Protein AF-A0A2W6ZYX2-F1 (afdb_monomer_lite)

pLDDT: mean 83.12, std 17.11, range [37.72, 97.5]

Sequence (93 aa):
MALDLSNNQLTTLPPEIGHLDFLRSIDLSHNQLTAMPPEIGQLKFLESIDLNGNPIQDLSALTMHPNLSLRVHAFDLTLPRQYWTHVNQWQSE

Radius of gyration: 12.54 Å; chains: 1; bounding box: 2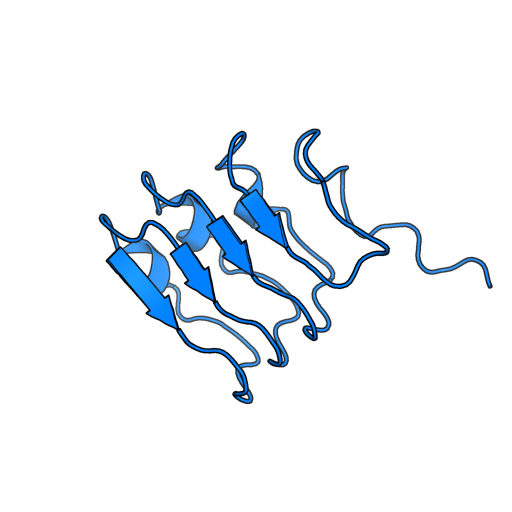8×29×39 Å

Secondary structure (DSSP, 8-state):
-EEE--SS--S---GGGGG-TT--EEE--SS--SB--GGGGG-TT--EEEETT----B-GGGGG-TT-EEEESSSSS---SGGGG-STTTT--

Structure (mmCIF, N/CA/C/O backbone):
data_AF-A0A2W6ZYX2-F1
#
_entry.id   AF-A0A2W6ZYX2-F1
#
loop_
_atom_site.group_PDB
_atom_site.id
_atom_site.type_symbol
_atom_site.label_atom_id
_atom_site.label_alt_id
_atom_site.label_comp_id
_atom_site.label_asym_id
_atom_site.label_entity_id
_atom_site.label_seq_id
_atom_site.pdbx_PDB_ins_code
_atom_site.Cartn_x
_atom_site.Cartn_y
_atom_site.Cartn_z
_atom_site.occupancy
_atom_site.B_iso_or_equiv
_atom_site.auth_seq_id
_atom_site.auth_comp_id
_atom_site.auth_asym_id
_atom_site.auth_atom_id
_atom_site.pdbx_PDB_model_num
ATOM 1 N N . MET A 1 1 ? 2.238 2.400 -17.008 1.00 87.25 1 MET A N 1
ATOM 2 C CA . MET A 1 1 ? 0.855 1.879 -17.028 1.00 87.25 1 MET A CA 1
ATOM 3 C C . MET A 1 1 ? 0.192 2.283 -15.723 1.00 87.25 1 MET A C 1
ATOM 5 O O . MET A 1 1 ? 0.899 2.321 -14.721 1.00 87.25 1 MET A O 1
ATOM 9 N N . ALA A 1 2 ? -1.097 2.614 -15.743 1.00 95.00 2 ALA A N 1
ATOM 10 C CA . ALA A 1 2 ? -1.861 3.019 -14.565 1.00 95.00 2 ALA A CA 1
ATOM 11 C C . ALA A 1 2 ? -2.998 2.021 -14.313 1.00 95.00 2 ALA A C 1
ATOM 13 O O . ALA A 1 2 ? -3.541 1.480 -15.277 1.00 95.00 2 ALA A O 1
ATOM 14 N N . LEU A 1 3 ? -3.345 1.799 -13.047 1.00 96.69 3 LEU A N 1
ATOM 15 C CA . LEU A 1 3 ? -4.501 1.012 -12.621 1.00 96.69 3 LEU A CA 1
ATOM 16 C C . LEU A 1 3 ? -5.336 1.866 -11.665 1.00 96.69 3 LEU A C 1
ATOM 18 O O . LEU A 1 3 ? -4.814 2.347 -10.664 1.00 96.69 3 LEU A O 1
ATOM 22 N N . ASP A 1 4 ? -6.608 2.058 -11.991 1.00 97.50 4 ASP A N 1
ATOM 23 C CA . ASP A 1 4 ? -7.573 2.770 -11.157 1.00 97.50 4 ASP A CA 1
ATOM 24 C C . ASP A 1 4 ? -8.560 1.752 -10.575 1.00 97.50 4 ASP A C 1
ATOM 26 O O . ASP A 1 4 ? -9.216 1.011 -11.311 1.00 97.50 4 ASP A O 1
ATOM 30 N N . LEU A 1 5 ? -8.594 1.684 -9.248 1.00 97.12 5 LEU A N 1
ATOM 31 C CA . LEU A 1 5 ? -9.507 0.890 -8.430 1.00 97.12 5 LEU A CA 1
ATOM 32 C C . LEU A 1 5 ? -10.200 1.785 -7.386 1.00 97.12 5 LEU A C 1
ATOM 34 O O . LEU A 1 5 ? -10.728 1.286 -6.386 1.00 97.12 5 LEU A O 1
ATOM 38 N N . SER A 1 6 ? -10.183 3.104 -7.591 1.00 97.06 6 SER A N 1
ATOM 39 C CA . SER A 1 6 ? -10.744 4.076 -6.660 1.00 97.06 6 SER A CA 1
ATOM 40 C C . SER A 1 6 ? -12.256 3.895 -6.471 1.00 97.06 6 SER A C 1
ATOM 42 O O . SER A 1 6 ? -12.941 3.317 -7.316 1.00 97.06 6 SER A O 1
ATOM 44 N N . ASN A 1 7 ? -12.797 4.401 -5.361 1.00 97.44 7 ASN A N 1
ATOM 45 C CA . ASN A 1 7 ? -14.238 4.458 -5.078 1.00 97.44 7 ASN A CA 1
ATOM 46 C C . ASN A 1 7 ? -14.940 3.083 -5.083 1.00 97.44 7 ASN A C 1
ATOM 48 O O . ASN A 1 7 ? -16.081 2.948 -5.532 1.00 97.44 7 ASN A O 1
ATOM 52 N N . ASN A 1 8 ? -14.257 2.059 -4.572 1.00 97.00 8 ASN A N 1
ATOM 53 C CA . ASN A 1 8 ? -14.771 0.697 -4.443 1.00 97.00 8 ASN A CA 1
ATOM 54 C C . ASN A 1 8 ? -14.951 0.309 -2.958 1.00 97.00 8 ASN A C 1
ATOM 56 O O . ASN A 1 8 ? -14.902 1.136 -2.050 1.00 97.00 8 ASN A O 1
ATOM 60 N N . GLN A 1 9 ? -15.232 -0.968 -2.695 1.00 96.88 9 GLN A N 1
ATOM 61 C CA . GLN A 1 9 ? -15.379 -1.524 -1.341 1.00 96.88 9 GLN A CA 1
ATOM 62 C C . GLN A 1 9 ? -14.303 -2.586 -1.062 1.00 96.88 9 GLN A C 1
ATOM 64 O O . GLN A 1 9 ? -14.556 -3.574 -0.375 1.00 96.88 9 GLN A O 1
ATOM 69 N N . LEU A 1 10 ? -13.107 -2.416 -1.638 1.00 96.81 10 LEU A N 1
ATOM 70 C CA . LEU A 1 10 ? -12.004 -3.361 -1.473 1.00 96.81 10 LEU A CA 1
ATOM 71 C C . LEU A 1 10 ? -11.509 -3.329 -0.026 1.00 96.81 10 LEU A C 1
ATOM 73 O O . LEU A 1 10 ? -11.073 -2.290 0.466 1.00 96.81 10 LEU A O 1
ATOM 77 N N . THR A 1 11 ? -11.575 -4.476 0.645 1.00 95.06 11 THR A N 1
ATOM 78 C CA . THR A 1 11 ? -11.060 -4.687 2.009 1.00 95.06 11 THR A CA 1
ATOM 79 C C . THR A 1 11 ? -9.649 -5.275 2.011 1.00 95.06 11 THR A C 1
ATOM 81 O O . THR A 1 11 ? -8.898 -5.083 2.965 1.00 95.06 11 THR A O 1
ATOM 84 N N . THR A 1 12 ? -9.264 -5.950 0.925 1.00 94.31 12 THR A N 1
ATOM 85 C CA . THR A 1 12 ? -7.922 -6.486 0.666 1.00 94.31 12 THR A CA 1
ATOM 86 C C . THR A 1 12 ? -7.566 -6.344 -0.817 1.00 94.31 12 THR A C 1
ATOM 88 O O . THR A 1 12 ? -8.431 -6.078 -1.655 1.00 94.31 12 THR A O 1
ATOM 91 N N . LEU A 1 13 ? -6.289 -6.554 -1.150 1.00 95.31 13 LEU A N 1
ATOM 92 C CA . LEU A 1 13 ? -5.839 -6.801 -2.521 1.00 95.31 13 LEU A CA 1
ATOM 93 C C . LEU A 1 13 ? -5.351 -8.252 -2.665 1.00 95.31 13 LEU A C 1
ATOM 95 O O . LEU A 1 13 ? -4.769 -8.785 -1.717 1.00 95.31 13 LEU A O 1
ATOM 99 N N . PRO A 1 14 ? -5.563 -8.889 -3.830 1.00 95.12 14 PRO A N 1
ATOM 100 C CA . PRO A 1 14 ? -5.064 -10.234 -4.103 1.00 95.12 14 PRO A CA 1
ATOM 101 C C . PRO A 1 14 ? -3.528 -10.235 -4.258 1.00 95.12 14 PRO A C 1
ATOM 103 O O . PRO A 1 14 ? -2.984 -9.268 -4.801 1.00 95.12 14 PRO A O 1
ATOM 106 N N . PRO A 1 15 ? -2.813 -11.299 -3.837 1.00 93.38 15 PRO A N 1
ATOM 107 C CA . PRO A 1 15 ? -1.353 -11.389 -3.969 1.00 93.38 15 PRO A CA 1
ATOM 108 C C . PRO A 1 15 ? -0.887 -11.325 -5.434 1.00 93.38 15 PRO A C 1
ATOM 110 O O . PRO A 1 15 ? 0.199 -10.823 -5.723 1.00 93.38 15 PRO A O 1
ATOM 113 N N . GLU A 1 16 ? -1.738 -11.725 -6.383 1.00 95.44 16 GLU A N 1
ATOM 114 C CA . GLU A 1 16 ? -1.512 -11.604 -7.826 1.00 95.44 16 GLU A CA 1
ATOM 115 C C . GLU A 1 16 ? -1.255 -10.159 -8.297 1.00 95.44 16 GLU A C 1
ATOM 117 O O . GLU A 1 16 ? -0.750 -9.974 -9.406 1.00 95.44 16 GLU A O 1
ATOM 122 N N . ILE A 1 17 ? -1.530 -9.137 -7.469 1.00 94.56 17 ILE A N 1
ATOM 123 C CA . ILE A 1 17 ? -1.120 -7.751 -7.737 1.00 94.56 17 ILE A CA 1
ATOM 124 C C . ILE A 1 17 ? 0.392 -7.645 -7.993 1.00 94.56 17 ILE A C 1
ATOM 126 O O . ILE A 1 17 ? 0.798 -6.863 -8.849 1.00 94.56 17 ILE A O 1
ATOM 130 N N . GLY A 1 18 ? 1.219 -8.468 -7.332 1.00 92.00 18 GLY A N 1
ATOM 131 C CA . GLY A 1 18 ? 2.678 -8.476 -7.499 1.00 92.00 18 GLY A CA 1
ATOM 132 C C . GLY A 1 18 ? 3.154 -8.861 -8.905 1.00 92.00 18 GLY A C 1
ATOM 133 O O . GLY A 1 18 ? 4.257 -8.492 -9.301 1.00 92.00 18 GLY A O 1
ATOM 134 N N . HIS A 1 19 ? 2.306 -9.523 -9.701 1.00 94.69 19 HIS A N 1
ATOM 135 C CA . HIS A 1 19 ? 2.605 -9.891 -11.090 1.00 94.69 19 HIS A CA 1
ATOM 136 C C . HIS A 1 19 ? 2.423 -8.735 -12.093 1.00 94.69 19 HIS A C 1
ATOM 138 O O . HIS A 1 19 ? 2.671 -8.911 -13.287 1.00 94.69 19 HIS A O 1
ATOM 144 N N . LEU A 1 20 ? 1.991 -7.544 -11.658 1.00 94.44 20 LEU A N 1
ATOM 145 C CA . LEU A 1 20 ? 1.831 -6.379 -12.535 1.00 94.44 20 LEU A CA 1
ATOM 146 C C . LEU A 1 20 ? 3.172 -5.660 -12.790 1.00 94.44 20 LEU A C 1
ATOM 148 O O . LEU A 1 20 ? 3.298 -4.458 -12.560 1.00 94.44 20 LEU A O 1
ATOM 152 N N . ASP A 1 21 ? 4.155 -6.392 -13.330 1.00 85.44 21 ASP A N 1
ATOM 153 C CA . ASP A 1 21 ? 5.569 -6.004 -13.534 1.00 85.44 21 ASP A CA 1
ATOM 154 C C . ASP A 1 21 ? 5.814 -4.650 -14.243 1.00 85.44 21 ASP A C 1
ATOM 156 O O . ASP A 1 21 ? 6.940 -4.168 -14.241 1.00 85.44 21 ASP A O 1
ATOM 160 N N . PHE A 1 22 ? 4.811 -4.016 -14.862 1.00 92.50 22 PHE A N 1
ATOM 161 C CA . PHE A 1 22 ? 4.939 -2.728 -15.573 1.00 92.50 22 PHE A CA 1
ATOM 162 C C . PHE A 1 22 ? 4.012 -1.619 -15.043 1.00 92.50 22 PHE A C 1
ATOM 164 O O . PHE A 1 22 ? 3.842 -0.568 -15.687 1.00 92.50 22 PHE A O 1
ATOM 171 N N . LEU A 1 23 ? 3.381 -1.844 -13.889 1.00 95.94 23 LEU A N 1
ATOM 172 C CA . LEU A 1 23 ? 2.546 -0.852 -13.227 1.00 95.94 23 LEU A CA 1
ATOM 173 C C . LEU A 1 23 ? 3.418 0.285 -12.678 1.00 95.94 23 LEU A C 1
ATOM 175 O O . LEU A 1 23 ? 4.396 0.038 -11.982 1.00 95.94 23 LEU A O 1
ATOM 179 N N . ARG A 1 24 ? 3.063 1.528 -13.024 1.00 96.00 24 ARG A N 1
ATOM 180 C CA . ARG A 1 24 ? 3.751 2.748 -12.562 1.00 96.00 24 ARG A CA 1
ATOM 181 C C . ARG A 1 24 ? 2.930 3.536 -11.555 1.00 96.00 24 ARG A C 1
ATOM 183 O O . ARG A 1 24 ? 3.497 4.132 -10.652 1.00 96.00 24 ARG A O 1
ATOM 190 N N . SER A 1 25 ? 1.610 3.511 -11.677 1.00 96.06 25 SER A N 1
ATOM 191 C CA . SER A 1 25 ? 0.717 4.185 -10.740 1.00 96.06 25 SER A CA 1
ATOM 192 C C . SER A 1 25 ? -0.485 3.312 -10.420 1.00 96.06 25 SER A C 1
ATOM 194 O O . SER A 1 25 ? -1.053 2.694 -11.327 1.00 96.06 25 SER A O 1
ATOM 196 N N . ILE A 1 26 ? -0.894 3.296 -9.155 1.00 96.81 26 ILE A N 1
ATOM 197 C CA . ILE A 1 26 ? -2.137 2.658 -8.720 1.00 96.81 26 ILE A CA 1
ATOM 198 C C . ILE A 1 26 ? -2.966 3.625 -7.869 1.00 96.81 26 ILE A C 1
ATOM 200 O O . ILE A 1 26 ? -2.459 4.204 -6.909 1.00 96.81 26 ILE A O 1
ATOM 204 N N . ASP A 1 27 ? -4.230 3.814 -8.235 1.00 97.06 27 ASP A N 1
ATOM 205 C CA . ASP A 1 27 ? -5.202 4.548 -7.426 1.00 97.06 27 ASP A CA 1
ATOM 206 C C . ASP A 1 27 ? -6.101 3.539 -6.707 1.00 97.06 27 ASP A C 1
ATOM 208 O O . ASP A 1 27 ? -6.782 2.729 -7.336 1.00 97.06 27 ASP A O 1
ATOM 212 N N . LEU A 1 28 ? -6.045 3.550 -5.379 1.00 96.94 28 LEU A N 1
ATOM 213 C CA . LEU A 1 28 ? -6.851 2.734 -4.472 1.00 96.94 28 LEU A CA 1
ATOM 214 C C . LEU A 1 28 ? -7.719 3.627 -3.578 1.00 96.94 28 LEU 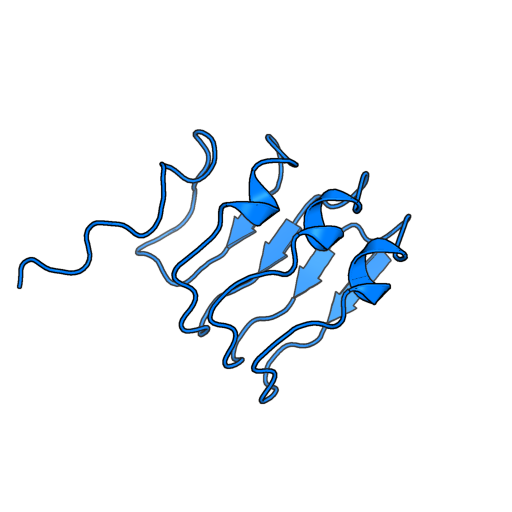A C 1
ATOM 216 O O . LEU A 1 28 ? -8.270 3.145 -2.584 1.00 96.94 28 LEU A O 1
ATOM 220 N N . SER A 1 29 ? -7.826 4.923 -3.879 1.00 94.94 29 SER A N 1
ATOM 221 C CA . SER A 1 29 ? -8.504 5.887 -3.017 1.00 94.94 29 SER A CA 1
ATOM 222 C C . SER A 1 29 ? -9.980 5.532 -2.796 1.00 94.94 29 SER A C 1
ATOM 224 O O . SER A 1 29 ? -10.615 4.878 -3.620 1.00 94.94 29 SER A O 1
ATOM 226 N N . HIS A 1 30 ? -10.540 5.931 -1.656 1.00 95.38 30 HIS A N 1
ATOM 227 C CA . HIS A 1 30 ? -11.929 5.665 -1.273 1.00 95.38 30 HIS A CA 1
ATOM 228 C C . HIS A 1 30 ? -12.291 4.165 -1.324 1.00 95.38 30 HIS A C 1
ATOM 230 O O . HIS A 1 30 ? -13.227 3.757 -2.008 1.00 95.38 30 HIS A O 1
ATOM 236 N N . ASN A 1 31 ? -11.522 3.352 -0.592 1.00 96.31 31 ASN A N 1
ATOM 237 C CA . ASN A 1 31 ? -11.748 1.921 -0.365 1.00 96.31 31 ASN A CA 1
ATOM 238 C C . ASN A 1 31 ? -11.722 1.608 1.149 1.00 96.31 31 ASN A C 1
ATOM 240 O O . ASN A 1 31 ? -11.764 2.509 1.986 1.00 96.31 31 ASN A O 1
ATOM 244 N N . GLN A 1 32 ? -11.695 0.327 1.525 1.00 95.12 32 GLN A N 1
ATOM 245 C CA . GLN A 1 32 ? -11.730 -0.147 2.916 1.00 95.12 32 GLN A CA 1
ATOM 246 C C . GLN A 1 32 ? -10.455 -0.929 3.294 1.00 95.12 32 GLN A C 1
ATOM 248 O O . GLN A 1 32 ? -10.484 -1.774 4.189 1.00 95.12 32 GLN A O 1
ATOM 253 N N . LEU A 1 33 ? -9.333 -0.658 2.616 1.00 93.06 33 LEU A N 1
ATOM 254 C CA . LEU A 1 33 ? -8.061 -1.351 2.829 1.00 93.06 33 LEU A CA 1
ATOM 255 C C . LEU A 1 33 ? -7.454 -0.975 4.187 1.00 93.06 33 LEU A C 1
ATOM 257 O O . LEU A 1 33 ? -7.218 0.199 4.470 1.00 93.06 33 LEU A O 1
ATOM 261 N N . THR A 1 34 ? -7.155 -1.978 5.013 1.00 88.50 34 THR A N 1
ATOM 262 C CA . THR A 1 34 ? -6.504 -1.802 6.326 1.00 88.50 34 THR A CA 1
ATOM 263 C C . THR A 1 34 ? -4.991 -2.042 6.289 1.00 88.50 34 THR A C 1
ATOM 265 O O . THR A 1 34 ? -4.260 -1.506 7.127 1.00 88.50 34 THR A O 1
ATOM 268 N N . ALA A 1 35 ? -4.520 -2.809 5.302 1.00 88.81 35 ALA A N 1
ATOM 269 C CA . ALA A 1 35 ? -3.120 -3.131 5.035 1.00 88.81 35 ALA A CA 1
ATOM 270 C C . ALA A 1 35 ? -2.913 -3.454 3.541 1.00 88.81 35 ALA A C 1
ATOM 272 O O . ALA A 1 35 ? -3.871 -3.743 2.819 1.00 88.81 35 ALA A O 1
ATOM 273 N N . MET A 1 36 ? -1.656 -3.446 3.091 1.00 92.31 36 MET A N 1
ATOM 274 C CA . MET A 1 36 ? -1.257 -3.874 1.743 1.00 92.31 36 MET A CA 1
ATOM 275 C C . MET A 1 36 ? -0.667 -5.297 1.770 1.00 92.31 36 MET A C 1
ATOM 277 O O . MET A 1 36 ? 0.036 -5.630 2.727 1.00 92.31 36 MET A O 1
ATOM 281 N N . PRO A 1 37 ? -0.885 -6.130 0.733 1.00 93.94 37 PRO A N 1
ATOM 282 C CA . PRO A 1 37 ? -0.229 -7.433 0.624 1.00 93.94 37 PRO A CA 1
ATOM 283 C C . PRO A 1 37 ? 1.293 -7.261 0.445 1.00 93.94 37 PRO A C 1
ATOM 285 O O . PRO A 1 37 ? 1.711 -6.322 -0.241 1.00 93.94 37 PRO A O 1
ATOM 288 N N . PRO A 1 38 ? 2.142 -8.145 1.005 1.00 92.88 38 PRO A N 1
ATOM 289 C CA . PRO A 1 38 ? 3.600 -8.053 0.858 1.00 92.88 38 PRO A CA 1
ATOM 290 C C . PRO A 1 38 ? 4.058 -8.152 -0.607 1.00 92.88 38 PRO A C 1
ATOM 292 O O . PRO A 1 38 ? 5.093 -7.593 -0.973 1.00 92.88 38 PRO A O 1
ATOM 295 N N . GLU A 1 39 ? 3.262 -8.787 -1.470 1.00 95.06 39 GLU A N 1
ATOM 296 C CA . GLU A 1 39 ? 3.468 -8.868 -2.916 1.00 95.06 39 GLU A CA 1
ATOM 297 C C . GLU A 1 39 ? 3.475 -7.498 -3.608 1.00 95.06 39 GLU A C 1
ATOM 299 O O . GLU A 1 39 ? 4.043 -7.381 -4.693 1.00 95.06 39 GLU A O 1
ATOM 304 N N . ILE A 1 40 ? 2.951 -6.435 -2.979 1.00 93.69 40 ILE A N 1
ATOM 305 C CA . ILE A 1 40 ? 3.107 -5.069 -3.501 1.00 93.69 40 ILE A CA 1
ATOM 306 C C . ILE A 1 40 ? 4.591 -4.721 -3.694 1.00 93.69 40 ILE A C 1
ATOM 308 O O . ILE A 1 40 ? 4.933 -4.067 -4.674 1.00 93.69 40 ILE A O 1
ATOM 312 N N . GLY A 1 41 ? 5.480 -5.241 -2.831 1.00 90.38 41 GLY A N 1
ATOM 313 C CA . GLY A 1 41 ? 6.940 -5.108 -2.898 1.00 90.38 41 GLY A CA 1
ATOM 314 C C . GLY A 1 41 ? 7.600 -5.707 -4.147 1.00 90.38 41 GLY A C 1
ATOM 315 O O . GLY A 1 41 ? 8.798 -5.523 -4.352 1.00 90.38 41 GLY A O 1
ATOM 316 N N . GLN A 1 42 ? 6.845 -6.432 -4.978 1.00 93.12 42 GLN A N 1
ATOM 317 C CA . GLN A 1 42 ? 7.312 -6.993 -6.248 1.00 93.12 42 GLN A CA 1
ATOM 318 C C . GLN A 1 42 ? 7.161 -6.006 -7.420 1.00 93.12 42 GLN A C 1
ATOM 320 O O . GLN A 1 42 ? 7.739 -6.234 -8.485 1.00 93.12 42 GLN A O 1
ATOM 325 N N . LEU A 1 43 ? 6.440 -4.891 -7.236 1.00 94.00 43 LEU A N 1
ATOM 326 C CA . LEU A 1 43 ? 6.158 -3.897 -8.274 1.00 94.00 43 LEU A CA 1
ATOM 327 C C . LEU A 1 43 ? 7.351 -2.963 -8.544 1.00 94.00 43 LEU A C 1
ATOM 329 O O . LEU A 1 43 ? 7.322 -1.764 -8.272 1.00 94.00 43 LEU A O 1
ATOM 333 N N . LYS A 1 44 ? 8.400 -3.516 -9.163 1.00 90.38 44 LYS A N 1
ATOM 334 C CA . LYS A 1 44 ? 9.709 -2.879 -9.439 1.00 90.38 44 LYS A CA 1
ATOM 335 C C . LYS A 1 44 ? 9.659 -1.494 -10.103 1.00 90.38 44 LYS A C 1
ATOM 337 O O . LYS A 1 44 ? 10.643 -0.764 -10.032 1.00 90.38 44 LYS A O 1
ATOM 342 N N . PHE A 1 45 ? 8.564 -1.157 -10.784 1.00 93.81 45 PHE A N 1
ATOM 343 C CA . PHE A 1 45 ? 8.387 0.099 -11.521 1.00 93.81 45 PHE A CA 1
ATOM 344 C C . PHE A 1 45 ? 7.292 1.003 -10.937 1.00 93.81 45 PHE A C 1
ATOM 346 O O . PHE A 1 45 ? 6.928 1.981 -11.588 1.00 93.81 45 PHE A O 1
ATOM 353 N N . LEU A 1 46 ? 6.767 0.705 -9.742 1.00 94.69 46 LEU A N 1
ATOM 354 C CA . LEU A 1 46 ? 5.754 1.533 -9.094 1.00 94.69 46 LEU A CA 1
ATOM 355 C C . LEU A 1 46 ? 6.363 2.872 -8.646 1.00 94.69 46 LEU A C 1
ATOM 357 O O . LEU A 1 46 ? 7.265 2.928 -7.812 1.00 94.69 46 LEU A O 1
ATOM 361 N N . GLU A 1 47 ? 5.846 3.955 -9.214 1.00 94.19 47 GLU A N 1
ATOM 362 C CA . GLU A 1 47 ? 6.269 5.340 -8.996 1.00 94.19 47 GLU A CA 1
ATOM 363 C C . GLU A 1 47 ? 5.294 6.089 -8.083 1.00 94.19 47 GLU A C 1
ATOM 365 O O . GLU A 1 47 ? 5.725 6.951 -7.313 1.00 94.19 47 GLU A O 1
ATOM 370 N N . SER A 1 48 ? 3.996 5.757 -8.127 1.00 93.56 48 SER A N 1
ATOM 371 C CA . SER A 1 48 ? 2.978 6.348 -7.253 1.00 93.56 48 SER A CA 1
ATOM 372 C C . SER A 1 48 ? 1.883 5.378 -6.800 1.00 93.56 48 SER A C 1
ATOM 374 O O . SER A 1 48 ? 1.521 4.424 -7.491 1.00 93.56 48 SER A O 1
ATOM 376 N N . ILE A 1 49 ? 1.338 5.657 -5.616 1.00 93.69 49 ILE A N 1
ATOM 377 C CA . ILE A 1 49 ? 0.187 4.965 -5.037 1.00 93.69 49 ILE A CA 1
ATOM 378 C C . ILE A 1 49 ? -0.697 5.972 -4.290 1.00 93.69 49 ILE A C 1
ATOM 380 O O . ILE A 1 49 ? -0.186 6.773 -3.503 1.00 93.69 49 ILE A O 1
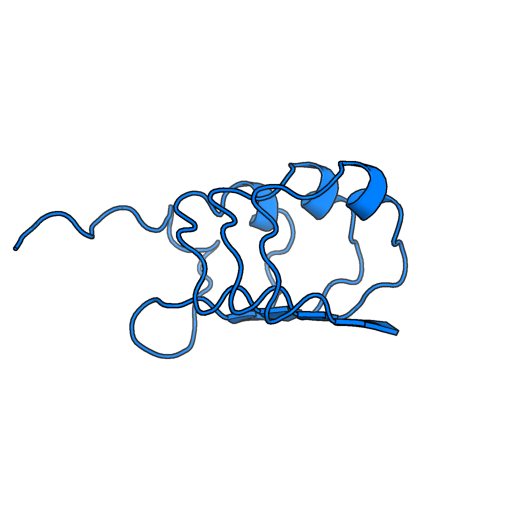ATOM 384 N N . ASP A 1 50 ? -2.008 5.938 -4.531 1.00 93.44 50 ASP A N 1
ATOM 385 C CA . ASP A 1 50 ? -2.991 6.730 -3.782 1.00 93.44 50 ASP A CA 1
ATOM 386 C C . ASP A 1 50 ? -3.875 5.823 -2.914 1.00 93.44 50 ASP A C 1
ATOM 388 O O . ASP A 1 50 ? -4.530 4.911 -3.409 1.00 93.44 50 ASP A O 1
ATOM 392 N N . LEU A 1 51 ? -3.846 6.059 -1.604 1.00 91.62 51 LEU A N 1
ATOM 393 C CA . LEU A 1 51 ? -4.565 5.344 -0.548 1.00 91.62 51 LEU A CA 1
ATOM 394 C C . LEU A 1 51 ? -5.481 6.295 0.245 1.00 91.62 51 LEU A C 1
ATOM 396 O O . LEU A 1 51 ? -5.924 5.957 1.346 1.00 91.62 51 LEU A O 1
ATOM 400 N N . ASN A 1 52 ? -5.770 7.497 -0.269 1.00 90.69 52 ASN A N 1
ATOM 401 C CA . ASN A 1 52 ? -6.682 8.438 0.385 1.00 90.69 52 ASN A CA 1
ATOM 402 C C . ASN A 1 52 ? -8.042 7.795 0.689 1.00 90.69 52 ASN A C 1
ATOM 404 O O . ASN A 1 52 ? -8.520 6.947 -0.054 1.00 90.69 52 ASN A O 1
ATOM 408 N N . GLY A 1 53 ? -8.675 8.166 1.802 1.00 90.25 53 GLY A N 1
ATOM 409 C CA . GLY A 1 53 ? -9.975 7.606 2.183 1.00 90.25 53 GLY A CA 1
ATOM 410 C C . GLY A 1 53 ? -9.988 6.099 2.490 1.00 90.25 53 GLY A C 1
ATOM 411 O O . GLY A 1 53 ? -11.071 5.527 2.490 1.00 90.25 53 GLY A O 1
ATOM 412 N N . ASN A 1 54 ? -8.835 5.465 2.746 1.00 90.62 54 ASN A N 1
ATOM 413 C CA . ASN A 1 54 ? -8.747 4.100 3.282 1.00 90.62 54 ASN A CA 1
ATOM 414 C C . ASN A 1 54 ? -8.397 4.109 4.782 1.00 90.62 54 ASN A C 1
ATOM 416 O O . ASN A 1 54 ? -7.590 4.941 5.204 1.00 90.62 54 ASN A O 1
ATOM 420 N N . PRO A 1 55 ? -8.906 3.153 5.582 1.00 88.75 55 PRO A N 1
ATOM 421 C CA . PRO A 1 55 ? -8.560 2.974 6.995 1.00 88.75 55 PRO A CA 1
ATOM 422 C C . PRO A 1 55 ? -7.203 2.259 7.187 1.00 88.75 55 PRO A C 1
ATOM 424 O O . PRO A 1 55 ? -7.072 1.389 8.051 1.00 88.75 55 PRO A O 1
ATOM 427 N N . ILE A 1 56 ? -6.199 2.583 6.365 1.00 86.81 56 ILE A N 1
ATOM 428 C CA . ILE A 1 56 ? -4.917 1.871 6.344 1.00 86.81 56 ILE A CA 1
ATOM 429 C C . ILE A 1 56 ? -4.035 2.256 7.537 1.00 86.81 56 ILE A C 1
ATOM 431 O O . ILE A 1 56 ? -3.814 3.435 7.811 1.00 86.81 56 ILE A O 1
ATOM 435 N N . GLN A 1 57 ? -3.526 1.248 8.247 1.00 80.62 57 GLN A N 1
ATOM 436 C CA . GLN A 1 57 ? -2.711 1.430 9.458 1.00 80.62 57 GLN A CA 1
ATOM 437 C C . GLN A 1 57 ? -1.269 0.955 9.263 1.00 80.62 57 GLN A C 1
ATOM 439 O O . GLN A 1 57 ? -0.344 1.550 9.819 1.00 80.62 57 GLN A O 1
ATOM 444 N N . ASP A 1 58 ? -1.071 -0.080 8.441 1.00 82.44 58 ASP A N 1
ATOM 445 C CA . ASP A 1 58 ? 0.250 -0.615 8.127 1.00 82.44 58 ASP A CA 1
ATOM 446 C C . ASP A 1 58 ? 0.674 -0.305 6.684 1.00 82.44 58 ASP A C 1
ATOM 448 O O . ASP A 1 58 ? -0.020 -0.622 5.717 1.00 82.44 58 ASP A O 1
ATOM 452 N N . LEU A 1 59 ? 1.855 0.304 6.562 1.00 85.94 59 LEU A N 1
ATOM 453 C CA . LEU A 1 59 ? 2.529 0.641 5.307 1.00 85.94 59 LEU A CA 1
ATOM 454 C C . LEU A 1 59 ? 3.862 -0.118 5.155 1.00 85.94 59 LEU A C 1
ATOM 456 O O . LEU A 1 59 ? 4.627 0.168 4.231 1.00 85.94 59 LEU A O 1
ATOM 460 N N . SER A 1 60 ? 4.150 -1.085 6.035 1.00 84.94 60 SER A N 1
ATOM 461 C CA . SER A 1 60 ? 5.386 -1.879 6.047 1.00 84.94 60 SER A CA 1
ATOM 462 C C . SER A 1 60 ? 5.681 -2.526 4.689 1.00 84.94 60 SER A C 1
ATOM 464 O O . SER A 1 60 ? 6.810 -2.452 4.201 1.00 84.94 60 SER A O 1
ATOM 466 N N . ALA A 1 61 ? 4.657 -3.050 4.012 1.00 87.12 61 ALA A N 1
ATOM 467 C CA . ALA A 1 61 ? 4.765 -3.653 2.685 1.00 87.12 61 ALA A CA 1
ATOM 468 C C . ALA A 1 61 ? 5.243 -2.675 1.585 1.00 87.12 61 ALA A C 1
ATOM 470 O O . ALA A 1 61 ? 5.827 -3.101 0.589 1.00 87.12 61 ALA A O 1
ATOM 471 N N . LEU A 1 62 ? 5.059 -1.358 1.763 1.00 88.75 62 LEU A N 1
ATOM 472 C CA . LEU A 1 62 ? 5.528 -0.339 0.814 1.00 88.75 62 LEU A CA 1
ATOM 473 C C . LEU A 1 62 ? 7.008 0.030 1.002 1.00 88.75 62 LEU A C 1
ATOM 475 O O . LEU A 1 62 ? 7.594 0.622 0.097 1.00 88.75 62 LEU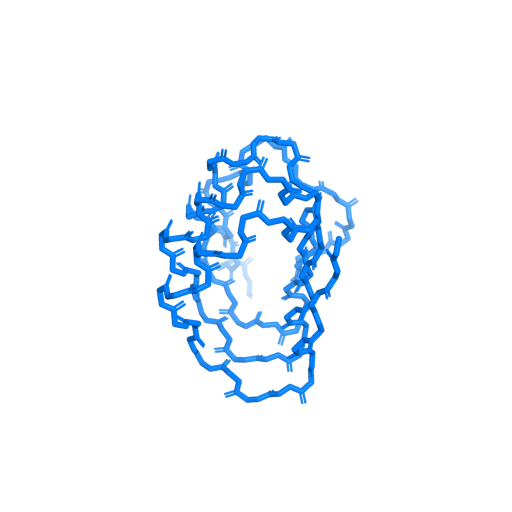 A O 1
ATOM 479 N N . THR A 1 63 ? 7.637 -0.338 2.127 1.00 84.88 63 THR A N 1
ATOM 480 C CA . THR A 1 63 ? 9.036 0.032 2.447 1.00 84.88 63 THR A CA 1
ATOM 481 C C . THR A 1 63 ? 10.069 -0.481 1.437 1.00 84.88 63 THR A C 1
ATOM 483 O O . THR A 1 63 ? 11.148 0.097 1.325 1.00 84.88 63 THR A O 1
ATOM 486 N N . MET A 1 64 ? 9.713 -1.495 0.641 1.00 85.19 64 MET A N 1
ATOM 487 C CA . MET A 1 64 ? 10.506 -2.010 -0.483 1.00 85.19 64 MET A CA 1
ATOM 488 C C . MET A 1 64 ? 10.711 -0.987 -1.620 1.00 85.19 64 MET A C 1
ATOM 490 O O . MET A 1 64 ? 11.608 -1.171 -2.442 1.00 85.19 64 MET A O 1
ATOM 494 N N . HIS A 1 65 ? 9.932 0.101 -1.664 1.00 87.12 65 HIS A N 1
ATOM 495 C CA . HIS A 1 65 ? 10.027 1.149 -2.686 1.00 87.12 65 HIS A CA 1
ATOM 496 C C . HIS A 1 65 ? 10.453 2.491 -2.059 1.00 87.12 65 HIS A C 1
ATOM 498 O O . HIS A 1 65 ? 9.611 3.344 -1.782 1.00 87.12 65 HIS A O 1
ATOM 504 N N . PRO A 1 66 ? 11.756 2.747 -1.846 1.00 77.50 66 PRO A N 1
ATOM 505 C CA . PRO A 1 66 ? 12.220 3.933 -1.114 1.00 77.50 66 PRO A CA 1
ATOM 506 C C . PRO A 1 66 ? 11.899 5.278 -1.794 1.00 77.50 66 PRO A C 1
ATOM 508 O O . PRO A 1 66 ? 11.966 6.316 -1.141 1.00 77.50 66 PRO A O 1
ATOM 511 N N . ASN A 1 67 ? 11.547 5.258 -3.086 1.00 85.00 67 ASN A N 1
ATOM 512 C CA . ASN A 1 67 ? 11.245 6.437 -3.906 1.00 85.00 67 ASN A CA 1
ATOM 513 C C . ASN A 1 67 ? 9.758 6.530 -4.320 1.00 85.00 67 ASN A C 1
ATOM 515 O O . ASN A 1 67 ? 9.417 7.341 -5.180 1.00 85.00 67 ASN A O 1
ATOM 519 N N . LEU A 1 68 ? 8.880 5.686 -3.766 1.00 88.12 68 LEU A N 1
ATOM 520 C CA . LEU A 1 68 ? 7.470 5.621 -4.155 1.00 88.12 68 LEU A CA 1
ATOM 521 C C . LEU A 1 68 ? 6.687 6.833 -3.625 1.00 88.12 68 LEU A C 1
ATOM 523 O O . LEU A 1 68 ? 6.664 7.112 -2.421 1.00 88.12 68 LEU A O 1
ATOM 527 N N . SER A 1 69 ? 6.007 7.528 -4.538 1.00 89.56 69 SER A N 1
ATOM 528 C CA . SER A 1 69 ? 5.144 8.672 -4.239 1.00 89.56 69 SER A CA 1
ATOM 529 C C . SER A 1 69 ? 3.830 8.193 -3.624 1.00 89.56 69 SER A C 1
ATOM 531 O O . SER A 1 69 ? 2.872 7.887 -4.335 1.00 89.56 69 SER A O 1
ATOM 533 N N . LEU A 1 70 ? 3.796 8.118 -2.296 1.00 87.44 70 LEU A N 1
ATOM 534 C CA . LEU A 1 70 ? 2.609 7.765 -1.524 1.00 87.44 70 LEU A CA 1
ATOM 535 C C . LEU A 1 70 ? 1.702 8.983 -1.305 1.00 87.44 70 LEU A C 1
ATOM 537 O O . LEU A 1 70 ? 2.154 10.033 -0.842 1.00 87.44 70 LEU A O 1
ATOM 541 N N . ARG A 1 71 ? 0.404 8.792 -1.537 1.00 86.94 71 ARG A N 1
ATOM 542 C CA . ARG A 1 71 ? -0.673 9.625 -0.997 1.00 86.94 71 ARG A CA 1
ATOM 543 C C . ARG A 1 71 ? -1.540 8.770 -0.081 1.00 86.94 71 ARG A C 1
ATOM 545 O O . ARG A 1 71 ? -1.870 7.640 -0.419 1.00 86.94 71 ARG A O 1
ATOM 552 N N . VAL A 1 72 ? -1.888 9.292 1.084 1.00 83.81 72 VAL A N 1
ATOM 553 C CA . VAL A 1 72 ? -2.732 8.631 2.085 1.00 83.81 72 VAL A CA 1
ATOM 554 C C . VAL A 1 72 ? -3.378 9.720 2.931 1.00 83.81 72 VAL A C 1
ATOM 556 O O . VAL A 1 72 ? -2.847 10.828 3.003 1.00 83.81 72 VAL A O 1
ATOM 559 N N . HIS A 1 73 ? -4.499 9.417 3.584 1.00 71.31 73 HIS A N 1
ATOM 560 C CA . HIS A 1 73 ? -5.249 10.394 4.372 1.00 71.31 73 HIS A CA 1
ATOM 561 C C . HIS A 1 73 ? -4.598 10.657 5.746 1.00 71.31 73 HIS A C 1
ATOM 563 O O . HIS A 1 73 ? -5.191 10.418 6.794 1.00 71.31 73 HIS A O 1
ATOM 569 N N . ALA A 1 74 ? -3.358 11.146 5.728 1.00 59.44 74 ALA A N 1
ATOM 570 C CA . ALA A 1 74 ? -2.640 11.717 6.858 1.00 59.44 74 ALA A CA 1
ATOM 571 C C . ALA A 1 74 ? -2.268 13.161 6.500 1.00 59.44 74 ALA A C 1
ATOM 573 O O . ALA A 1 74 ? -1.811 13.412 5.390 1.00 59.44 74 ALA A O 1
ATOM 574 N N . PHE A 1 75 ? -2.532 14.088 7.422 1.00 51.31 75 PHE A N 1
ATOM 575 C CA . PHE A 1 75 ? -2.565 15.542 7.221 1.00 51.31 75 PHE A CA 1
ATOM 576 C C . PHE A 1 75 ? -1.445 16.118 6.325 1.00 51.31 75 PHE A C 1
ATOM 578 O O . PHE A 1 75 ? -0.348 16.405 6.793 1.00 51.31 75 PHE A O 1
ATOM 585 N N . ASP A 1 76 ? -1.824 16.366 5.069 1.00 47.19 76 ASP A N 1
ATOM 586 C CA . ASP A 1 76 ? -1.095 17.036 3.982 1.00 47.19 76 ASP A CA 1
ATOM 587 C C . ASP A 1 76 ? 0.221 16.390 3.476 1.00 47.19 76 ASP A C 1
ATOM 589 O O . ASP A 1 76 ? 0.957 15.696 4.176 1.00 47.19 76 ASP A O 1
ATOM 593 N N . LEU A 1 77 ? 0.495 16.584 2.182 1.00 54.22 77 LEU A N 1
ATOM 594 C CA . LEU A 1 77 ? 1.498 15.837 1.405 1.00 54.22 77 LEU A CA 1
ATOM 595 C C . LEU A 1 77 ? 2.933 16.162 1.875 1.00 54.22 77 LEU A C 1
ATOM 597 O O . LEU A 1 77 ? 3.418 17.280 1.726 1.00 54.22 77 LEU A O 1
ATOM 601 N N . THR A 1 78 ? 3.725 15.214 2.380 1.00 55.81 78 THR A N 1
ATOM 602 C CA . THR A 1 78 ? 4.539 14.271 1.583 1.00 55.81 78 THR A CA 1
ATOM 603 C C . THR A 1 78 ? 5.355 13.396 2.546 1.00 55.81 78 THR A C 1
ATOM 605 O O . THR A 1 78 ? 5.981 13.929 3.460 1.00 55.81 78 THR A O 1
ATOM 608 N N . LEU A 1 79 ? 5.411 12.067 2.367 1.00 58.09 79 LEU A N 1
ATOM 609 C CA . LEU A 1 79 ? 6.118 11.187 3.319 1.00 58.09 79 LEU A CA 1
ATOM 610 C C . LEU A 1 79 ? 6.959 10.096 2.643 1.00 58.09 79 LEU A C 1
ATOM 612 O O . LEU A 1 79 ? 6.440 9.041 2.288 1.00 58.09 79 LEU A O 1
ATOM 616 N N . PRO A 1 80 ? 8.285 10.308 2.559 1.00 55.44 80 PRO A N 1
ATOM 617 C CA . PRO A 1 80 ? 9.203 9.268 3.022 1.00 55.44 80 PRO A CA 1
ATOM 618 C C . PRO A 1 80 ? 10.452 9.811 3.755 1.00 55.44 80 PRO A C 1
ATOM 620 O O . PRO A 1 80 ? 11.357 10.388 3.160 1.00 55.44 80 PRO A O 1
ATOM 623 N N . ARG A 1 81 ? 10.614 9.438 5.029 1.00 57.75 81 ARG A N 1
ATOM 624 C CA . ARG A 1 81 ? 11.753 8.589 5.409 1.00 57.75 81 ARG A CA 1
ATOM 625 C C . ARG A 1 81 ? 11.159 7.222 5.715 1.00 57.75 81 ARG A C 1
ATOM 627 O O . ARG A 1 81 ? 10.593 7.027 6.785 1.00 57.75 81 ARG A O 1
ATOM 634 N N . GLN A 1 82 ? 11.187 6.337 4.716 1.00 61.34 82 GLN A N 1
ATOM 635 C CA . GLN A 1 82 ? 10.636 4.970 4.746 1.00 61.34 82 GLN A CA 1
ATOM 636 C C . GLN A 1 82 ? 9.222 4.847 5.360 1.00 61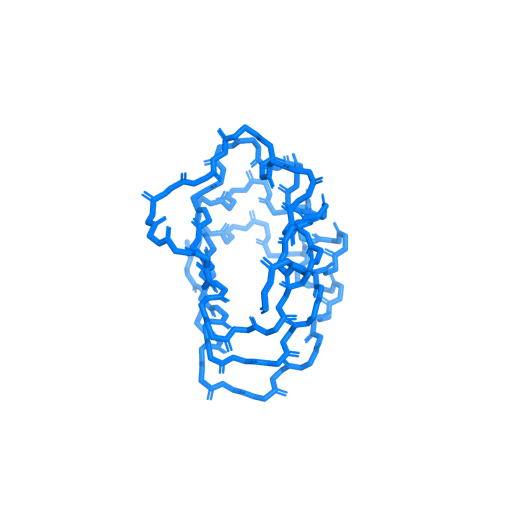.34 82 GLN A C 1
ATOM 638 O O . GLN A 1 82 ? 8.922 3.899 6.077 1.00 61.34 82 GLN A O 1
ATOM 643 N N . TYR A 1 83 ? 8.356 5.834 5.094 1.00 62.41 83 TYR A N 1
ATOM 644 C CA . TYR A 1 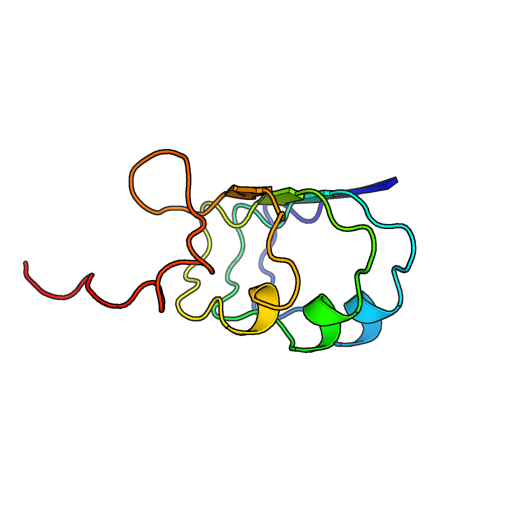83 ? 6.981 5.938 5.618 1.00 62.41 83 TYR A CA 1
ATOM 645 C C . TYR A 1 83 ? 6.868 6.040 7.154 1.00 62.41 83 TYR A C 1
ATOM 647 O O . TYR A 1 83 ? 5.815 5.752 7.713 1.00 62.41 83 TYR A O 1
ATOM 655 N N . TRP A 1 84 ? 7.949 6.466 7.821 1.00 57.38 84 TRP A N 1
ATOM 656 C CA . TRP A 1 84 ? 8.038 6.962 9.208 1.00 57.38 84 TRP A CA 1
ATOM 657 C C . TRP A 1 84 ? 7.568 6.032 10.346 1.00 57.38 84 TRP A C 1
ATOM 659 O O . TRP A 1 84 ? 7.422 6.461 11.490 1.00 57.38 84 TRP A O 1
ATOM 669 N N . THR A 1 85 ? 7.486 4.729 10.061 1.00 53.88 85 THR A N 1
ATOM 670 C CA . THR A 1 85 ? 7.413 3.618 11.035 1.00 53.88 85 THR A CA 1
ATOM 671 C C . THR A 1 85 ? 6.247 3.613 12.051 1.00 53.88 85 THR A C 1
ATOM 673 O O . THR A 1 85 ? 6.462 3.405 13.243 1.00 53.88 85 THR A O 1
ATOM 676 N N . HIS A 1 86 ? 4.969 3.773 11.699 1.00 53.34 86 HIS A N 1
ATOM 677 C CA . HIS A 1 86 ? 4.342 4.184 10.436 1.00 53.34 86 HIS A CA 1
ATOM 678 C C . HIS A 1 86 ? 3.217 5.176 10.765 1.00 53.34 86 HIS A C 1
ATOM 680 O O . HIS A 1 86 ? 3.505 6.299 11.169 1.00 53.34 86 HIS A O 1
ATOM 686 N N . VAL A 1 87 ? 1.946 4.769 10.707 1.00 53.41 87 VAL A N 1
ATOM 687 C CA . VAL A 1 87 ? 0.787 5.617 11.064 1.00 53.41 87 VAL A CA 1
ATOM 688 C C . VAL A 1 87 ? 0.582 5.677 12.603 1.00 53.41 87 VAL A C 1
ATOM 690 O O . VAL A 1 87 ? -0.529 5.746 13.115 1.00 53.41 87 VAL A O 1
ATOM 693 N N . ASN A 1 88 ? 1.668 5.623 13.384 1.00 46.06 88 ASN A N 1
ATOM 694 C CA . ASN A 1 88 ? 1.689 5.071 14.752 1.00 46.06 88 ASN A CA 1
ATOM 695 C C . ASN A 1 88 ? 1.344 6.030 15.924 1.00 46.06 88 ASN A C 1
ATOM 697 O O . ASN A 1 88 ? 1.665 5.707 17.065 1.00 46.06 88 ASN A O 1
ATOM 701 N N . GLN A 1 89 ? 0.721 7.198 15.699 1.00 47.06 89 GLN A N 1
ATOM 702 C CA . GLN A 1 89 ? 0.445 8.179 16.781 1.00 47.06 89 GLN A CA 1
ATOM 703 C C . GLN A 1 89 ? -0.953 8.838 16.780 1.00 47.06 89 GLN A C 1
ATOM 705 O O . GLN A 1 89 ? -1.159 9.839 17.457 1.00 47.06 89 GLN A O 1
ATOM 710 N N . TRP A 1 90 ? -1.955 8.270 16.103 1.00 48.25 90 TRP A N 1
ATOM 711 C CA . TRP A 1 90 ? -3.334 8.806 16.073 1.00 48.25 90 TRP A CA 1
ATOM 712 C C . TRP A 1 90 ? -4.140 8.543 17.372 1.00 48.25 90 TRP A C 1
ATOM 714 O O . TRP A 1 90 ? -5.326 8.231 17.317 1.00 48.25 90 TRP A O 1
ATOM 724 N N . GLN A 1 91 ? -3.496 8.585 18.545 1.00 45.03 91 GLN A N 1
ATOM 725 C CA . GLN A 1 91 ? -4.061 8.088 19.812 1.00 45.03 91 GLN A CA 1
ATOM 726 C C . GLN A 1 91 ? -3.931 9.037 21.017 1.00 45.03 91 GLN A C 1
ATOM 728 O O . GLN A 1 91 ? -4.101 8.603 22.156 1.00 45.03 91 GLN A O 1
ATOM 733 N N . SER A 1 92 ? -3.653 10.324 20.794 1.00 38.41 92 SER A N 1
ATOM 734 C CA . SER A 1 92 ? -3.643 11.330 21.866 1.00 38.41 92 SER A CA 1
ATOM 735 C C . SER A 1 92 ? -4.439 12.590 21.519 1.00 38.41 92 SER A C 1
ATOM 737 O O . SER A 1 92 ? -3.869 13.678 21.521 1.00 38.41 92 SER A O 1
ATOM 739 N N . GLU A 1 93 ? -5.727 12.413 21.204 1.00 37.72 93 GLU A N 1
ATOM 740 C CA . GLU A 1 93 ? -6.874 13.212 21.700 1.00 37.72 93 GLU A CA 1
ATOM 741 C C . GLU A 1 93 ? -8.211 12.607 21.226 1.00 37.72 93 GLU A C 1
ATOM 743 O O . GLU A 1 93 ? -8.332 12.299 20.019 1.00 37.72 93 GLU A O 1
#

Foldseek 3Di:
DEEEPEQDADQADDLCVLVPQQYAEYEHAQYAHQEYDLSVLSNPRHAEYEHANYNHDDPQSVLSPQRHAYHYPDPDDDDDPSCVVYSPPPPDD